Protein AF-A0A1I4TLL5-F1 (afdb_monomer_lite)

Organism: NCBI:txid1720063

Structure (mmCIF, N/CA/C/O backbone):
data_AF-A0A1I4TLL5-F1
#
_entry.id   AF-A0A1I4TLL5-F1
#
loop_
_atom_site.group_PDB
_atom_site.id
_atom_site.type_symbol
_atom_site.label_atom_id
_atom_site.label_alt_id
_atom_site.label_comp_id
_atom_site.label_asym_id
_atom_site.label_entity_id
_atom_site.label_seq_id
_atom_site.pdbx_PDB_ins_code
_atom_site.Cartn_x
_atom_site.Cartn_y
_atom_site.Cartn_z
_atom_site.occupancy
_atom_site.B_iso_or_equiv
_atom_site.auth_seq_id
_atom_site.auth_comp_id
_atom_site.auth_asym_id
_atom_site.auth_atom_id
_atom_site.pdbx_PDB_model_num
ATOM 1 N N . MET A 1 1 ? -68.522 25.351 38.667 1.00 41.94 1 MET A N 1
ATOM 2 C CA . MET A 1 1 ? -67.720 24.791 37.554 1.00 41.94 1 MET A CA 1
ATOM 3 C C . MET A 1 1 ? -66.816 25.874 36.995 1.00 41.94 1 MET A C 1
ATOM 5 O O . MET A 1 1 ? -67.349 26.869 36.530 1.00 41.94 1 MET A O 1
ATOM 9 N N . LYS A 1 2 ? -65.489 25.712 37.063 1.00 34.69 2 LYS A N 1
ATOM 10 C CA . LYS A 1 2 ? -64.508 26.421 36.222 1.00 34.69 2 LYS A CA 1
ATOM 11 C C . LYS A 1 2 ? -63.165 25.684 36.304 1.00 34.69 2 LYS A C 1
ATOM 13 O O . LYS A 1 2 ? -62.820 25.125 37.340 1.00 34.69 2 LYS A O 1
ATOM 18 N N . ILE A 1 3 ? -62.531 25.579 35.146 1.00 43.09 3 ILE A N 1
ATOM 19 C CA . ILE A 1 3 ? -61.645 24.504 34.688 1.00 43.09 3 ILE A CA 1
ATOM 20 C C . ILE A 1 3 ? -60.236 24.653 35.281 1.00 43.09 3 ILE A C 1
ATOM 22 O O . ILE A 1 3 ? -59.676 25.746 35.271 1.00 43.09 3 ILE A O 1
ATOM 26 N N . ARG A 1 4 ? -59.659 23.552 35.786 1.00 39.16 4 ARG A N 1
ATOM 27 C CA . ARG A 1 4 ? -58.239 23.478 36.161 1.00 39.16 4 ARG A CA 1
ATOM 28 C C . ARG A 1 4 ? -57.414 23.333 34.880 1.00 39.16 4 ARG A C 1
ATOM 30 O O . ARG A 1 4 ? -57.578 22.343 34.172 1.00 39.16 4 ARG A O 1
ATOM 37 N N . LEU A 1 5 ? -56.552 24.307 34.583 1.00 43.78 5 LEU A N 1
ATOM 38 C CA . LEU A 1 5 ? -55.523 24.163 33.553 1.00 43.78 5 LEU A CA 1
ATOM 39 C C . LEU A 1 5 ? -54.486 23.143 34.039 1.00 43.78 5 LEU A C 1
ATOM 41 O O . LEU A 1 5 ? -53.800 23.377 35.032 1.00 43.78 5 LEU A O 1
ATOM 45 N N . ALA A 1 6 ? -54.389 22.017 33.340 1.00 47.00 6 ALA A N 1
ATOM 46 C CA . ALA A 1 6 ? -53.284 21.082 33.471 1.00 47.00 6 ALA A CA 1
ATOM 47 C C . ALA A 1 6 ? -52.211 21.465 32.445 1.00 47.00 6 ALA A C 1
ATOM 49 O O . ALA A 1 6 ? -52.395 21.274 31.244 1.00 47.00 6 ALA A O 1
ATOM 50 N N . SER A 1 7 ? -51.103 22.031 32.918 1.00 48.81 7 SER A N 1
ATOM 51 C CA . SER A 1 7 ? -49.920 22.305 32.103 1.00 48.81 7 SER A CA 1
ATOM 52 C C . SER A 1 7 ? -49.246 20.983 31.738 1.00 48.81 7 SER A C 1
ATOM 54 O O . SER A 1 7 ? -48.620 20.342 32.579 1.00 48.81 7 SER A O 1
ATOM 56 N N . THR A 1 8 ? -49.398 20.545 30.491 1.00 50.78 8 THR A N 1
ATOM 57 C CA . THR A 1 8 ? -48.702 19.370 29.959 1.00 50.78 8 THR A CA 1
ATOM 58 C C . THR A 1 8 ? -47.292 19.793 29.557 1.00 50.78 8 THR A C 1
ATOM 60 O O . THR A 1 8 ? -47.102 20.486 28.561 1.00 50.78 8 THR A O 1
ATOM 63 N N . ILE A 1 9 ? -46.291 19.415 30.353 1.00 55.00 9 ILE A N 1
ATOM 64 C CA . ILE A 1 9 ? -44.882 19.543 29.971 1.00 55.00 9 ILE A CA 1
ATOM 65 C C . ILE A 1 9 ? -44.616 18.451 28.933 1.00 55.00 9 ILE A C 1
ATOM 67 O O . ILE A 1 9 ? -44.492 17.275 29.271 1.00 55.00 9 ILE A O 1
ATOM 71 N N . ALA A 1 10 ? -44.594 18.835 27.658 1.00 48.59 10 ALA A N 1
ATOM 72 C CA . ALA A 1 10 ? -44.151 17.972 26.576 1.00 48.59 10 ALA A CA 1
ATOM 73 C C . ALA A 1 10 ? -42.632 17.796 26.693 1.00 48.59 10 ALA A C 1
ATOM 75 O O . ALA A 1 10 ? -41.856 18.681 26.336 1.00 48.59 10 ALA A O 1
ATOM 76 N N . LEU A 1 11 ? -42.214 16.660 27.246 1.00 43.19 11 LEU A N 1
ATOM 77 C CA . LEU A 1 11 ? -40.819 16.249 27.292 1.00 43.19 11 LEU A CA 1
ATOM 78 C C . LEU A 1 11 ? -40.407 15.820 25.874 1.00 43.19 11 LEU A C 1
ATOM 80 O O . LEU A 1 11 ? -40.588 14.669 25.481 1.00 43.19 11 LEU A O 1
ATOM 84 N N . THR A 1 12 ? -39.901 16.758 25.075 1.00 50.19 12 THR A N 1
ATOM 85 C CA . THR A 1 12 ? -39.228 16.452 23.809 1.00 50.19 12 THR A CA 1
ATOM 86 C C . THR A 1 12 ? -37.942 15.6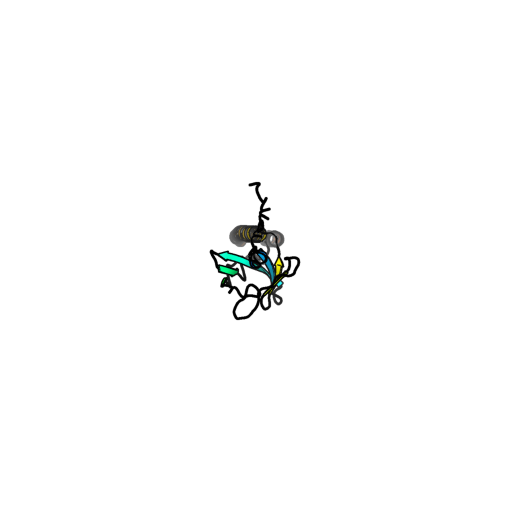97 24.118 1.00 50.19 12 THR A C 1
ATOM 88 O O . THR A 1 12 ? -36.907 16.295 24.407 1.00 50.19 12 THR A O 1
ATOM 91 N N . LEU A 1 13 ? -38.022 14.367 24.086 1.00 48.22 13 LEU A N 1
ATOM 92 C CA . LEU A 1 13 ? -36.865 13.485 24.024 1.00 48.22 13 LEU A CA 1
ATOM 93 C C . LEU A 1 13 ? -36.143 13.775 22.706 1.00 48.22 13 LEU A C 1
ATOM 95 O O . LEU A 1 13 ? -36.541 13.299 21.644 1.00 48.22 13 LEU A O 1
ATOM 99 N N . ALA A 1 14 ? -35.097 14.596 22.775 1.00 44.72 14 ALA A N 1
ATOM 100 C CA . ALA A 1 14 ? -34.098 14.665 21.729 1.00 44.72 14 ALA A CA 1
ATOM 101 C C . ALA A 1 14 ? -33.430 13.289 21.667 1.00 44.72 14 ALA A C 1
ATOM 103 O O . ALA A 1 14 ? -32.569 12.961 22.480 1.00 44.72 14 ALA A O 1
ATOM 104 N N . ILE A 1 15 ? -33.880 12.459 20.730 1.00 45.78 15 ILE A N 1
ATOM 105 C CA . ILE A 1 15 ? -33.165 11.260 20.319 1.00 45.78 15 ILE A CA 1
ATOM 106 C C . ILE A 1 15 ? -31.910 11.783 19.619 1.00 45.78 15 ILE A C 1
ATOM 108 O O . ILE A 1 15 ? -31.902 11.996 18.408 1.00 45.78 15 ILE A O 1
ATOM 112 N N . SER A 1 16 ? -30.853 12.069 20.381 1.00 44.00 16 SER A N 1
ATOM 113 C CA . SER A 1 16 ? -29.517 12.074 19.805 1.00 44.00 16 SER A CA 1
ATOM 114 C C . SER A 1 16 ? -29.342 10.670 19.251 1.00 44.00 16 SER A C 1
ATOM 116 O O . SER A 1 16 ? -29.272 9.712 20.022 1.00 44.00 16 SER A O 1
ATOM 118 N N . ALA A 1 17 ? -29.373 10.525 17.927 1.00 39.31 17 ALA A N 1
ATOM 119 C CA . ALA A 1 17 ? -28.896 9.314 17.294 1.00 39.31 17 ALA A CA 1
ATOM 120 C C . ALA A 1 17 ? -27.497 9.078 17.870 1.00 39.31 17 ALA A C 1
ATOM 122 O O . ALA A 1 17 ? -26.578 9.852 17.597 1.00 39.31 17 ALA A O 1
ATOM 123 N N . CYS A 1 18 ? -27.365 8.092 18.759 1.00 44.12 18 CYS A N 1
ATOM 124 C CA . CYS A 1 18 ? -26.075 7.611 19.208 1.00 44.12 18 CYS A CA 1
ATOM 125 C C . CYS A 1 18 ? -25.416 7.050 17.954 1.00 44.12 18 CYS A C 1
ATOM 127 O O . CYS A 1 18 ? -25.670 5.907 17.580 1.00 44.12 18 CYS A O 1
ATOM 129 N N . SER A 1 19 ? -24.667 7.895 17.245 1.00 48.44 19 SER A N 1
ATOM 130 C CA . SER A 1 19 ? -23.731 7.449 16.227 1.00 48.44 19 SER A CA 1
ATOM 131 C C . SER A 1 19 ? -22.940 6.319 16.865 1.00 48.44 19 SER A C 1
ATOM 133 O O . SER A 1 19 ? -22.354 6.519 17.928 1.00 48.44 19 SER A O 1
ATOM 135 N N . ASP A 1 20 ? -22.996 5.125 16.276 1.00 61.44 20 ASP A N 1
ATOM 136 C CA . ASP A 1 20 ? -22.222 3.973 16.730 1.00 61.44 20 ASP A CA 1
ATOM 137 C C . ASP A 1 20 ? -20.767 4.473 16.812 1.00 61.44 20 ASP A C 1
ATOM 139 O O . ASP A 1 20 ? -20.201 4.876 15.794 1.00 61.44 20 ASP A O 1
ATOM 143 N N . ASN A 1 21 ? -20.187 4.589 18.018 1.00 70.62 21 ASN A N 1
ATOM 144 C CA . ASN A 1 21 ? -18.873 5.235 18.224 1.00 70.62 21 ASN A CA 1
ATOM 145 C C . ASN A 1 21 ? -17.782 4.600 17.339 1.00 70.62 21 ASN A C 1
ATOM 147 O O . ASN A 1 21 ? -16.768 5.222 17.025 1.00 70.62 21 ASN A O 1
ATOM 151 N N . ASN A 1 22 ? -18.038 3.373 16.888 1.00 85.44 22 ASN A N 1
ATOM 152 C CA . ASN A 1 22 ? -17.232 2.584 15.974 1.00 85.44 22 ASN A CA 1
ATOM 153 C C . ASN A 1 22 ? -17.141 3.165 14.551 1.00 85.44 22 ASN A C 1
ATOM 155 O O . ASN A 1 22 ? -16.142 2.926 13.879 1.00 85.44 22 ASN A O 1
ATOM 159 N N . GLU A 1 23 ? -18.110 3.958 14.081 1.00 89.69 23 GLU A N 1
ATOM 160 C CA . GLU A 1 23 ? -18.063 4.596 12.750 1.00 89.69 23 GLU A CA 1
ATOM 161 C C . GLU A 1 23 ? -16.860 5.541 12.615 1.00 89.69 23 GLU A C 1
ATOM 163 O O . GLU A 1 23 ? -16.262 5.643 11.548 1.00 89.69 23 GLU A O 1
ATOM 168 N N . SER A 1 24 ? -16.425 6.159 13.719 1.00 89.25 24 SER A N 1
ATOM 169 C CA . SER A 1 24 ? -15.218 6.995 13.743 1.00 89.25 24 SER A CA 1
ATOM 170 C C . SER A 1 24 ? -13.943 6.224 13.377 1.00 89.25 24 SER A C 1
ATOM 172 O O . SER A 1 24 ? -12.960 6.825 12.944 1.00 89.25 24 SER A O 1
ATOM 174 N N . THR A 1 25 ? -13.951 4.894 13.512 1.00 93.19 25 THR A N 1
ATOM 175 C CA . THR A 1 25 ? -12.816 4.030 13.165 1.00 93.19 25 THR A CA 1
ATOM 176 C C . THR A 1 25 ? -12.759 3.669 11.686 1.00 93.19 25 THR A C 1
ATOM 178 O O . THR A 1 25 ? -11.722 3.199 11.234 1.00 93.19 25 THR A O 1
ATOM 181 N N . ILE A 1 26 ? -13.831 3.898 10.920 1.00 95.69 26 ILE A N 1
ATOM 182 C CA . ILE A 1 26 ? -13.842 3.641 9.478 1.00 95.69 26 ILE A CA 1
ATOM 183 C C . ILE A 1 26 ? -12.900 4.623 8.795 1.00 95.69 26 ILE A C 1
ATOM 185 O O . ILE A 1 26 ? -12.964 5.831 9.033 1.00 95.69 26 ILE A O 1
ATOM 189 N N . GLY A 1 27 ? -12.025 4.114 7.935 1.00 96.62 27 GLY A N 1
ATOM 190 C CA . GLY A 1 27 ? -11.065 4.934 7.216 1.00 96.62 27 GLY A CA 1
ATOM 191 C C . GLY A 1 27 ? -9.898 4.153 6.636 1.00 96.62 27 GLY A C 1
ATOM 192 O O . GLY A 1 27 ? -9.773 2.937 6.796 1.00 96.62 27 GLY A O 1
ATOM 193 N N . ILE A 1 28 ? -9.027 4.902 5.967 1.00 98.19 28 ILE A N 1
ATOM 194 C CA . ILE A 1 28 ? -7.798 4.407 5.358 1.00 98.19 28 ILE A CA 1
ATOM 195 C C . ILE A 1 28 ? -6.618 4.878 6.202 1.00 98.19 28 ILE A C 1
ATOM 197 O O . ILE A 1 28 ? -6.536 6.053 6.561 1.00 98.19 28 ILE A O 1
ATOM 201 N N . TYR A 1 29 ? -5.697 3.967 6.509 1.00 98.25 29 TYR A N 1
ATOM 202 C CA . TYR A 1 29 ? -4.560 4.230 7.384 1.00 98.25 29 TYR A CA 1
ATOM 203 C C . TYR A 1 29 ? -3.262 3.763 6.745 1.00 98.25 29 TYR A C 1
ATOM 205 O O . TYR A 1 29 ? -3.096 2.592 6.409 1.00 98.25 29 TYR A O 1
ATOM 213 N N . LYS A 1 30 ? -2.306 4.676 6.630 1.00 97.88 30 LYS A N 1
ATOM 214 C CA . LYS A 1 30 ? -0.967 4.398 6.127 1.00 97.88 30 LYS A CA 1
ATOM 215 C C . LYS A 1 30 ? -0.014 4.088 7.273 1.00 97.88 30 LYS A C 1
ATOM 217 O O . LYS A 1 30 ? 0.042 4.818 8.260 1.00 97.88 30 LYS A O 1
ATOM 222 N N . HIS A 1 31 ? 0.794 3.053 7.108 1.00 96.88 31 HIS A N 1
ATOM 223 C CA . HIS A 1 31 ? 1.926 2.756 7.980 1.00 96.88 31 HIS A CA 1
ATOM 224 C C . HIS A 1 31 ? 3.041 2.080 7.183 1.00 96.88 31 HIS A C 1
ATOM 226 O O . HIS A 1 31 ? 2.828 1.653 6.054 1.00 96.88 31 HIS A O 1
ATOM 232 N N . ASN A 1 32 ? 4.231 1.967 7.770 1.00 94.88 32 ASN A N 1
ATOM 233 C CA . ASN A 1 32 ? 5.360 1.292 7.137 1.00 94.88 32 ASN A CA 1
ATOM 234 C C . ASN A 1 32 ? 5.725 0.027 7.912 1.00 94.88 32 ASN A C 1
ATOM 236 O O . ASN A 1 32 ? 5.713 0.009 9.145 1.00 94.88 32 ASN A O 1
ATOM 240 N N . VAL A 1 33 ? 6.117 -1.024 7.194 1.00 89.69 33 VAL A N 1
ATOM 241 C CA . VAL A 1 33 ? 6.757 -2.193 7.803 1.00 89.69 33 VAL A CA 1
ATOM 242 C C . VAL A 1 33 ? 8.105 -1.762 8.369 1.00 89.69 33 VAL A C 1
ATOM 244 O O . VAL A 1 33 ? 8.981 -1.343 7.618 1.00 89.69 33 VAL A O 1
ATOM 247 N N . ALA A 1 34 ? 8.300 -1.911 9.681 1.00 85.50 34 ALA A N 1
ATOM 248 C CA . ALA A 1 34 ? 9.499 -1.426 10.371 1.00 85.50 34 ALA A CA 1
ATOM 249 C C . ALA A 1 34 ? 10.822 -1.950 9.775 1.00 85.50 34 ALA A C 1
ATOM 251 O O . ALA A 1 34 ? 11.808 -1.225 9.750 1.00 85.50 34 ALA A O 1
ATOM 252 N N . LEU A 1 35 ? 10.843 -3.195 9.284 1.00 86.94 35 LEU A N 1
ATOM 253 C CA . LEU A 1 35 ? 12.056 -3.820 8.742 1.00 86.94 35 LEU A CA 1
ATOM 254 C C . LEU A 1 35 ? 12.388 -3.390 7.312 1.00 86.94 35 LEU A C 1
ATOM 256 O O . LEU A 1 35 ? 13.559 -3.261 6.975 1.00 86.94 35 LEU A O 1
ATOM 260 N N . THR A 1 36 ? 11.381 -3.220 6.456 1.00 88.94 36 THR A N 1
ATOM 261 C CA . THR A 1 36 ? 11.596 -2.984 5.019 1.00 88.94 36 THR A CA 1
ATOM 262 C C . THR A 1 36 ? 11.321 -1.545 4.605 1.00 88.94 36 THR A C 1
ATOM 264 O O . THR A 1 36 ? 11.592 -1.179 3.467 1.00 88.94 36 THR A O 1
ATOM 267 N N . GLY A 1 37 ? 10.720 -0.738 5.485 1.00 89.50 37 GLY A N 1
ATOM 268 C CA . GLY A 1 37 ? 10.203 0.588 5.151 1.00 89.50 37 GLY A CA 1
ATOM 269 C C . GLY A 1 37 ? 9.048 0.560 4.147 1.00 89.50 37 GLY A C 1
ATOM 270 O O . GLY A 1 37 ? 8.604 1.615 3.708 1.00 89.50 37 GLY A O 1
ATOM 271 N N . THR A 1 38 ? 8.558 -0.626 3.767 1.00 90.25 38 THR A N 1
ATOM 272 C CA . THR A 1 38 ? 7.491 -0.762 2.775 1.00 90.25 38 THR A CA 1
ATOM 273 C C . THR A 1 38 ? 6.200 -0.180 3.319 1.00 90.25 38 THR A C 1
ATOM 275 O O . THR A 1 38 ? 5.735 -0.592 4.382 1.00 90.25 38 THR A O 1
ATOM 278 N N . GLU A 1 39 ? 5.615 0.733 2.554 1.00 93.81 39 GLU A N 1
ATOM 279 C CA . GLU A 1 39 ? 4.289 1.273 2.816 1.00 93.81 39 GLU A CA 1
ATOM 280 C C . GLU A 1 39 ? 3.225 0.170 2.757 1.00 93.81 39 GLU A C 1
ATOM 282 O O . GLU A 1 39 ? 3.182 -0.646 1.832 1.00 93.81 39 GLU A O 1
ATOM 287 N N . ILE A 1 40 ? 2.350 0.174 3.755 1.00 95.81 40 ILE A N 1
ATOM 288 C CA . ILE A 1 40 ? 1.130 -0.614 3.819 1.00 95.81 40 ILE A CA 1
ATOM 289 C C . ILE A 1 40 ? -0.035 0.341 4.060 1.00 95.81 40 ILE A C 1
ATOM 291 O O . ILE A 1 40 ? 0.010 1.222 4.923 1.00 95.81 40 ILE A O 1
ATOM 295 N N . ILE A 1 41 ? -1.101 0.125 3.298 1.00 97.75 41 ILE A N 1
ATOM 296 C CA . ILE A 1 41 ? -2.376 0.801 3.482 1.00 97.75 41 ILE A CA 1
ATOM 297 C C . ILE A 1 41 ? -3.330 -0.194 4.129 1.00 97.75 41 ILE A C 1
ATOM 299 O O . ILE A 1 41 ? -3.666 -1.202 3.513 1.00 97.75 41 ILE A O 1
ATOM 303 N N . SER A 1 42 ? -3.763 0.090 5.350 1.00 97.81 42 SER A N 1
ATOM 304 C CA . SER A 1 42 ? -4.855 -0.625 6.000 1.00 97.81 42 SER A CA 1
ATOM 305 C C . SER A 1 42 ? -6.176 0.088 5.758 1.00 97.81 42 SER A C 1
ATOM 307 O O . SER A 1 42 ? -6.221 1.311 5.640 1.00 97.81 42 SER A O 1
ATOM 309 N N . GLU A 1 43 ? -7.262 -0.669 5.768 1.00 98.00 43 GLU A N 1
ATOM 310 C CA . GLU A 1 43 ? -8.622 -0.145 5.685 1.00 98.00 43 GLU A CA 1
ATOM 311 C C . GLU A 1 43 ? -9.449 -0.707 6.840 1.00 98.00 43 GLU A C 1
ATOM 313 O O . GLU A 1 43 ? -9.439 -1.911 7.089 1.00 98.00 43 GLU A O 1
ATOM 318 N N . VAL A 1 44 ? -10.184 0.158 7.532 1.00 97.62 44 VAL A N 1
ATOM 319 C CA . VAL A 1 44 ? -11.313 -0.250 8.369 1.00 97.62 44 VAL A CA 1
ATOM 320 C C . VAL A 1 44 ? -12.570 0.163 7.629 1.00 97.62 44 VAL A C 1
ATOM 322 O O . VAL A 1 44 ? -12.740 1.338 7.308 1.00 97.62 44 VAL A O 1
ATOM 325 N N . LYS A 1 45 ? -13.450 -0.793 7.360 1.00 96.50 45 LYS A N 1
ATOM 326 C CA . LYS A 1 45 ? -14.711 -0.559 6.657 1.00 96.50 45 LYS A CA 1
ATOM 327 C C . LYS A 1 45 ? -15.848 -1.334 7.287 1.00 96.50 45 LYS A C 1
ATOM 329 O O . LYS A 1 45 ? -15.638 -2.204 8.129 1.00 96.50 45 LYS A O 1
ATOM 334 N N . LYS A 1 46 ? -17.056 -1.027 6.839 1.00 95.94 46 LYS A N 1
ATOM 335 C CA . LYS A 1 46 ? -18.268 -1.742 7.209 1.00 95.94 46 LYS A CA 1
ATOM 336 C C . LYS A 1 46 ? -18.777 -2.543 6.016 1.00 95.94 46 LYS A C 1
ATOM 338 O O . LYS A 1 46 ? -18.807 -2.027 4.901 1.00 95.94 46 LYS A O 1
ATOM 343 N N . ASP A 1 47 ? -19.160 -3.785 6.266 1.00 94.06 47 ASP A N 1
ATOM 344 C CA . ASP A 1 47 ? -19.806 -4.684 5.312 1.00 94.06 47 ASP A CA 1
ATOM 345 C C . ASP A 1 47 ? -21.077 -5.245 5.966 1.00 94.06 47 ASP A C 1
ATOM 347 O O . ASP A 1 47 ? -21.024 -6.064 6.891 1.00 94.06 47 ASP A O 1
ATOM 351 N N . GLY A 1 48 ? -22.228 -4.695 5.571 1.00 91.75 48 GLY A N 1
ATOM 352 C CA . GLY A 1 48 ? -23.493 -4.881 6.284 1.00 91.75 48 GLY A CA 1
ATOM 353 C C . GLY A 1 48 ? -23.402 -4.408 7.741 1.00 91.75 48 GLY A C 1
ATOM 354 O O . GLY A 1 48 ? -23.122 -3.240 8.010 1.00 91.75 48 GLY A O 1
ATOM 355 N N . ASP A 1 49 ? -23.615 -5.326 8.683 1.00 90.56 49 ASP A N 1
ATOM 356 C CA . ASP A 1 49 ? -23.528 -5.062 10.129 1.00 90.56 49 ASP A CA 1
ATOM 357 C C . ASP A 1 49 ? -22.140 -5.355 10.728 1.00 90.56 49 ASP A C 1
ATOM 359 O O . ASP A 1 49 ? -21.904 -5.115 11.918 1.00 90.56 49 ASP A O 1
ATOM 363 N N . THR A 1 50 ? -21.210 -5.860 9.912 1.00 94.12 50 THR A N 1
ATOM 364 C CA . THR A 1 50 ? -19.877 -6.291 10.348 1.00 94.12 50 THR A CA 1
ATOM 365 C C . THR A 1 50 ? -18.836 -5.220 10.044 1.00 94.12 50 THR A C 1
ATOM 367 O O . THR A 1 50 ? -18.806 -4.660 8.950 1.00 94.12 50 THR A O 1
ATOM 370 N N . TYR A 1 51 ? -17.939 -4.958 10.995 1.00 97.31 51 TYR A N 1
ATOM 371 C CA . TYR A 1 51 ? -16.749 -4.145 10.745 1.00 97.31 51 TYR A CA 1
ATOM 372 C C . TYR A 1 51 ? -15.606 -5.050 10.299 1.00 97.31 51 TYR A C 1
ATOM 374 O O . TYR A 1 51 ? -15.358 -6.096 10.898 1.00 97.31 51 TYR A O 1
ATOM 382 N N . ILE A 1 52 ? -14.904 -4.645 9.250 1.00 98.06 52 ILE A N 1
ATOM 383 C CA . ILE A 1 52 ? -13.804 -5.387 8.648 1.00 98.06 52 ILE A CA 1
ATOM 384 C C . ILE A 1 52 ? -12.547 -4.532 8.717 1.00 98.06 52 ILE A C 1
ATOM 386 O O . ILE A 1 52 ? -12.544 -3.384 8.280 1.00 98.06 52 ILE A O 1
ATOM 390 N N . PHE A 1 53 ? -11.465 -5.122 9.214 1.00 98.06 53 PHE A N 1
ATOM 391 C CA . PHE A 1 53 ? -10.116 -4.605 9.049 1.00 98.06 53 PHE A CA 1
ATOM 392 C C . PHE A 1 53 ? -9.420 -5.349 7.908 1.00 98.06 53 PHE A C 1
ATOM 394 O O . PHE A 1 53 ? -9.352 -6.575 7.914 1.00 98.06 53 PHE A O 1
ATOM 401 N N . VAL A 1 54 ? -8.872 -4.620 6.945 1.00 98.12 54 VAL A N 1
ATOM 402 C CA . VAL A 1 54 ? -8.011 -5.146 5.885 1.00 98.12 54 VAL A CA 1
ATOM 403 C C . VAL A 1 54 ? -6.600 -4.648 6.156 1.00 98.12 54 VAL A C 1
ATOM 405 O O . VAL A 1 54 ? -6.346 -3.448 6.098 1.00 98.12 54 VAL A O 1
ATOM 408 N N . GLY A 1 55 ? -5.681 -5.560 6.475 1.00 96.69 55 GLY A N 1
ATOM 409 C CA . GLY A 1 55 ? -4.315 -5.189 6.853 1.00 96.69 55 GLY A CA 1
ATOM 410 C C . GLY A 1 55 ? -3.443 -4.701 5.697 1.00 96.69 55 GLY A C 1
ATOM 411 O O . GLY A 1 55 ? -2.526 -3.930 5.933 1.00 96.69 55 GLY A O 1
ATOM 412 N N . ASP A 1 56 ? -3.707 -5.143 4.466 1.00 96.44 56 ASP A N 1
ATOM 413 C CA . ASP A 1 56 ? -3.105 -4.599 3.240 1.00 96.44 56 ASP A CA 1
ATOM 414 C C . ASP A 1 56 ? -4.205 -4.479 2.182 1.00 96.44 56 ASP A C 1
ATOM 416 O O . ASP A 1 56 ? -4.549 -5.454 1.510 1.00 96.44 56 ASP A O 1
ATOM 420 N N . ALA A 1 57 ? -4.786 -3.287 2.079 1.00 96.62 57 ALA A N 1
ATOM 421 C CA . ALA A 1 57 ? -5.903 -2.969 1.201 1.00 96.62 57 ALA A CA 1
ATOM 422 C C . ALA A 1 57 ? -5.507 -2.984 -0.283 1.00 96.62 57 ALA A C 1
ATOM 424 O O . ALA A 1 57 ? -6.321 -3.360 -1.122 1.00 96.62 57 ALA A O 1
ATOM 425 N N . ILE A 1 58 ? -4.246 -2.675 -0.618 1.00 94.31 58 ILE A N 1
ATOM 426 C CA . ILE A 1 58 ? -3.744 -2.757 -2.002 1.00 94.31 58 ILE A CA 1
ATOM 427 C C . ILE A 1 58 ? -3.754 -4.212 -2.481 1.00 94.31 58 ILE A C 1
ATOM 429 O O . ILE A 1 58 ? -4.141 -4.499 -3.612 1.00 94.31 58 ILE A O 1
ATOM 433 N N . LYS A 1 59 ? -3.301 -5.146 -1.636 1.00 93.94 59 LYS A N 1
ATOM 434 C CA . LYS A 1 59 ? -3.222 -6.577 -1.985 1.00 93.94 59 LYS A CA 1
ATOM 435 C C . LYS A 1 59 ? -4.446 -7.381 -1.547 1.00 93.94 59 LYS A C 1
ATOM 437 O O . LYS A 1 59 ? -4.462 -8.591 -1.768 1.00 93.94 59 LYS A O 1
ATOM 442 N N . ASN A 1 60 ? -5.414 -6.736 -0.897 1.00 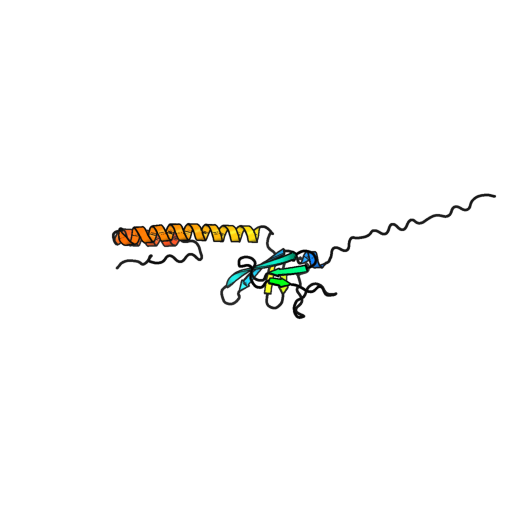94.62 60 ASN A N 1
ATOM 443 C CA . ASN A 1 60 ? -6.549 -7.360 -0.222 1.00 94.62 60 ASN A CA 1
ATOM 444 C C . ASN A 1 60 ? -6.133 -8.543 0.682 1.00 94.62 60 ASN A C 1
ATOM 446 O O . ASN A 1 60 ? -6.638 -9.660 0.556 1.00 94.62 60 ASN A O 1
ATOM 450 N N . LYS A 1 61 ? -5.150 -8.323 1.564 1.00 95.69 61 LYS A N 1
ATOM 451 C CA . LYS A 1 61 ? -4.639 -9.344 2.496 1.00 95.69 61 LYS A CA 1
ATOM 452 C C . LYS A 1 61 ? -4.990 -9.017 3.941 1.00 95.69 61 LYS A C 1
ATOM 454 O O . LYS A 1 61 ? -5.133 -7.855 4.311 1.00 95.69 61 LYS A O 1
ATOM 459 N N . ASN A 1 62 ? -5.030 -10.066 4.766 1.00 94.75 62 ASN A N 1
ATOM 460 C CA . ASN A 1 62 ? -5.323 -9.984 6.199 1.00 94.75 62 ASN A CA 1
ATOM 461 C C . ASN A 1 62 ? -6.678 -9.312 6.461 1.00 94.75 62 ASN A C 1
ATOM 463 O O . ASN A 1 62 ? -6.756 -8.323 7.186 1.00 94.75 62 ASN A O 1
ATOM 467 N N . VAL A 1 63 ? -7.719 -9.841 5.817 1.00 97.56 63 VAL A N 1
ATOM 468 C CA . VA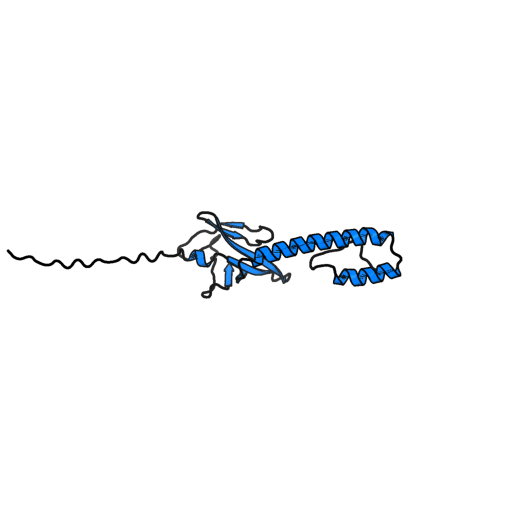L A 1 63 ? -9.109 -9.429 6.018 1.00 97.56 63 VAL A CA 1
ATOM 469 C C . VAL A 1 63 ? -9.617 -10.076 7.303 1.00 97.56 63 VAL A C 1
ATOM 471 O O . VAL A 1 63 ? -9.617 -11.299 7.429 1.00 97.56 63 VAL A O 1
ATOM 474 N N . ILE A 1 64 ? -10.007 -9.253 8.268 1.00 97.69 64 ILE A N 1
ATOM 475 C CA . ILE A 1 64 ? -10.372 -9.654 9.624 1.00 97.69 64 ILE A CA 1
ATOM 476 C C . ILE A 1 64 ? -11.737 -9.058 9.949 1.00 97.69 64 ILE A C 1
ATOM 478 O O . ILE A 1 64 ? -11.907 -7.842 9.900 1.00 97.69 64 ILE A O 1
ATOM 482 N N . ALA A 1 65 ? -12.693 -9.904 10.325 1.00 97.81 65 ALA A N 1
ATOM 483 C CA . ALA A 1 65 ? -13.945 -9.449 10.917 1.00 97.81 65 ALA A CA 1
ATOM 484 C C . ALA A 1 65 ? -13.705 -9.042 12.379 1.00 97.81 65 ALA A C 1
ATOM 486 O O . ALA A 1 65 ? -13.119 -9.799 13.158 1.00 97.81 65 ALA A O 1
ATOM 487 N N . LEU A 1 66 ? -14.142 -7.840 12.738 1.00 97.56 66 LEU A N 1
ATOM 488 C CA . LEU A 1 66 ? -13.999 -7.276 14.072 1.00 97.56 6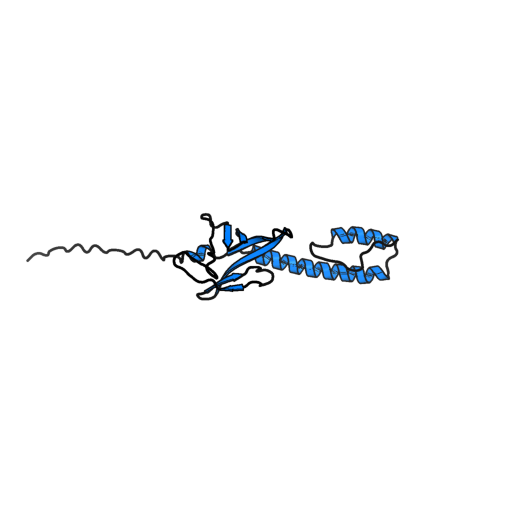6 LEU A CA 1
ATOM 489 C C . LEU A 1 66 ? -15.258 -7.551 14.897 1.00 97.56 66 LEU A C 1
ATOM 491 O O . LEU A 1 66 ? -16.384 -7.360 14.436 1.00 97.56 66 LEU A O 1
ATOM 495 N N . SER A 1 67 ? -15.056 -7.942 16.148 1.00 95.88 67 SER A N 1
ATOM 496 C CA . SER A 1 67 ? -16.117 -8.078 17.139 1.00 95.88 67 SER A CA 1
ATOM 497 C C . SER A 1 67 ? -16.409 -6.727 17.780 1.00 95.88 67 SER A C 1
ATOM 499 O O . SER A 1 67 ? -15.487 -6.047 18.239 1.00 95.88 67 SER A O 1
ATOM 501 N N . LYS A 1 68 ? -17.694 -6.372 17.878 1.00 93.62 68 LYS A N 1
ATOM 502 C CA . LYS A 1 68 ? -18.149 -5.266 18.727 1.00 93.62 68 LYS A CA 1
ATOM 503 C C . LYS A 1 68 ? -18.093 -5.691 20.194 1.00 93.62 68 LYS A C 1
ATOM 505 O O . LYS A 1 68 ? -18.610 -6.746 20.558 1.00 93.62 68 LYS A O 1
ATOM 510 N N . THR A 1 69 ? -17.495 -4.864 21.033 1.00 89.31 69 THR A N 1
ATOM 511 C CA . THR A 1 69 ? -17.443 -5.002 22.490 1.00 89.31 69 THR A CA 1
ATOM 512 C C . THR A 1 69 ? -17.974 -3.715 23.131 1.00 89.31 69 THR A C 1
ATOM 514 O O . THR A 1 69 ? -18.139 -2.710 22.434 1.00 89.31 69 THR A O 1
ATOM 517 N N . PRO A 1 70 ? -18.243 -3.698 24.450 1.00 86.44 70 PRO A N 1
ATOM 518 C CA . PRO A 1 70 ? -18.616 -2.465 25.149 1.00 86.44 70 PRO A CA 1
ATOM 519 C C . PRO A 1 70 ? -17.588 -1.332 24.996 1.00 86.44 70 PRO A C 1
ATOM 521 O O . PRO A 1 70 ? -17.960 -0.164 25.040 1.00 86.44 70 PRO A O 1
ATOM 524 N N . ASP A 1 71 ? -16.318 -1.685 24.770 1.00 84.25 71 ASP A N 1
ATOM 525 C CA . ASP A 1 71 ? -15.193 -0.752 24.656 1.00 84.25 71 ASP A CA 1
ATOM 526 C C . ASP A 1 71 ? -14.829 -0.399 23.198 1.00 84.25 71 ASP A C 1
ATOM 528 O O . ASP A 1 71 ? -13.853 0.318 22.968 1.00 84.25 71 ASP A O 1
ATOM 532 N N . GLY A 1 72 ? -15.573 -0.908 22.205 1.00 91.50 72 GLY A N 1
ATOM 533 C CA . GLY A 1 72 ? -15.370 -0.614 20.782 1.00 91.50 72 GLY A CA 1
ATOM 534 C C . GLY A 1 72 ? -15.177 -1.855 19.908 1.00 91.50 72 GLY A C 1
ATOM 535 O O . GLY A 1 72 ? -15.872 -2.856 20.064 1.00 91.50 72 GLY A O 1
ATOM 536 N N . LEU A 1 73 ? -14.247 -1.799 18.952 1.00 95.56 73 LEU A N 1
ATOM 537 C CA . LEU A 1 73 ? -13.948 -2.911 18.041 1.00 95.56 73 LEU A CA 1
ATOM 538 C C . LEU A 1 73 ? -12.730 -3.713 18.512 1.00 95.56 73 LEU A C 1
ATOM 540 O O . LEU A 1 73 ? -11.765 -3.158 19.039 1.00 95.56 73 LEU A O 1
ATOM 544 N N . SER A 1 74 ? -12.735 -5.030 18.296 1.00 96.56 74 SER A N 1
ATOM 545 C CA . SER A 1 74 ? -11.599 -5.893 18.645 1.00 96.56 74 SER A CA 1
ATOM 546 C C . SER A 1 74 ? -11.503 -7.156 17.789 1.00 96.56 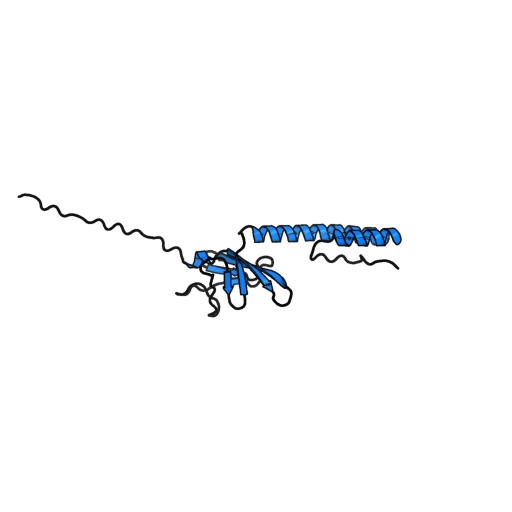74 SER A C 1
ATOM 548 O O . SER A 1 74 ? -12.461 -7.560 17.136 1.00 96.56 74 SER A O 1
ATOM 550 N N . TYR A 1 75 ? -10.347 -7.815 17.830 1.00 97.19 75 TYR A N 1
ATOM 551 C CA . TYR A 1 75 ? -10.138 -9.153 17.273 1.00 97.19 75 TYR A CA 1
ATOM 552 C C . TYR A 1 75 ? -9.238 -9.959 18.205 1.00 97.19 75 TYR A C 1
ATOM 554 O O . TYR A 1 75 ? -8.170 -9.481 18.580 1.00 97.19 75 TYR A O 1
ATOM 562 N N . ASN A 1 76 ? -9.642 -11.172 18.591 1.00 95.50 76 ASN A N 1
ATOM 563 C CA . ASN A 1 76 ? -8.884 -12.028 19.517 1.00 95.50 76 ASN A CA 1
ATOM 564 C C . ASN A 1 76 ? -8.418 -11.290 20.790 1.00 95.50 76 ASN A C 1
ATOM 566 O O . ASN A 1 76 ? -7.260 -11.398 21.191 1.00 95.50 76 ASN A O 1
ATOM 570 N N . ASN A 1 77 ? -9.317 -10.515 21.410 1.00 93.75 77 ASN A N 1
ATOM 571 C CA . ASN A 1 77 ? -9.049 -9.664 22.581 1.00 93.75 77 ASN A CA 1
ATOM 572 C C . ASN A 1 77 ? -8.018 -8.539 22.355 1.00 93.75 77 ASN A C 1
ATOM 574 O O . ASN A 1 77 ? -7.597 -7.890 23.310 1.00 93.75 77 ASN A O 1
ATOM 578 N N . ILE A 1 78 ? -7.622 -8.276 21.108 1.00 96.38 78 ILE A N 1
ATOM 579 C CA . ILE A 1 78 ? -6.796 -7.127 20.738 1.00 96.38 78 ILE A CA 1
ATOM 580 C C . ILE A 1 78 ? -7.740 -5.982 20.359 1.00 96.38 78 ILE A C 1
ATOM 582 O O . ILE A 1 78 ? -8.463 -6.108 19.365 1.00 96.38 78 ILE A O 1
ATOM 586 N N . PRO A 1 79 ? -7.763 -4.875 21.119 1.00 96.00 79 PRO A N 1
ATOM 587 C CA . PRO A 1 79 ? -8.618 -3.740 20.803 1.00 96.00 79 PRO A CA 1
ATOM 588 C C . PRO A 1 79 ? -8.088 -2.986 19.580 1.00 96.00 79 PRO A C 1
ATOM 590 O O . PRO A 1 79 ? -6.879 -2.793 19.430 1.00 96.00 79 PRO A O 1
ATOM 593 N N . LEU A 1 80 ? -9.008 -2.528 18.737 1.00 96.81 80 LEU A N 1
ATOM 594 C CA . LEU A 1 80 ? -8.755 -1.542 17.697 1.00 96.81 80 LEU A CA 1
ATOM 595 C C . LEU A 1 80 ? -9.157 -0.177 18.248 1.00 96.81 80 LEU A C 1
ATOM 597 O O . LEU A 1 80 ? -10.310 0.038 18.614 1.00 96.81 80 LEU A O 1
ATOM 601 N N . LYS A 1 81 ? -8.196 0.740 18.328 1.00 94.75 81 LYS A N 1
ATOM 602 C CA . LYS A 1 81 ? -8.411 2.087 18.859 1.00 94.75 81 LYS A CA 1
ATOM 603 C C . LYS A 1 81 ? -7.987 3.127 17.845 1.00 94.75 81 LYS A C 1
ATOM 605 O O . LYS A 1 81 ? -7.064 2.899 17.069 1.00 94.75 81 LYS A O 1
ATOM 610 N N . VAL A 1 82 ? -8.621 4.285 17.910 1.00 94.94 82 VAL A N 1
ATOM 611 C CA . VAL A 1 82 ? -8.180 5.480 17.198 1.00 94.94 82 VAL A CA 1
ATOM 612 C C . VAL A 1 82 ? -7.862 6.558 18.234 1.00 94.94 82 VAL A C 1
ATOM 614 O O . VAL A 1 82 ? -8.484 6.585 19.296 1.00 94.94 82 VAL A O 1
ATOM 617 N N . SER A 1 83 ? -6.855 7.391 17.973 1.00 94.94 83 SER A N 1
ATOM 618 C CA . SER A 1 83 ? -6.556 8.571 18.791 1.00 94.94 83 SER A CA 1
ATOM 619 C C . SER A 1 83 ? -7.764 9.507 18.877 1.00 94.94 83 SER A C 1
ATOM 621 O O . SER A 1 83 ? -8.645 9.486 18.020 1.00 94.94 83 SER A O 1
ATOM 623 N N . GLU A 1 84 ? -7.801 10.351 19.908 1.00 91.12 84 GLU A N 1
ATOM 624 C CA . GLU A 1 84 ? -8.921 11.275 20.151 1.00 91.12 84 GLU A CA 1
ATOM 625 C C . GLU A 1 84 ? -9.182 12.228 18.975 1.00 91.12 84 GLU A C 1
ATOM 627 O O . GLU A 1 84 ? -10.328 12.562 18.690 1.00 91.12 84 GLU A O 1
ATOM 632 N N . ASP A 1 85 ? -8.130 12.619 18.253 1.00 92.69 85 ASP A N 1
ATOM 633 C CA . ASP A 1 85 ? -8.214 13.453 17.048 1.00 92.69 85 ASP A CA 1
ATOM 634 C C . ASP A 1 85 ? -8.630 12.676 15.784 1.00 92.69 85 ASP A C 1
ATOM 636 O O . ASP A 1 85 ? -8.719 13.247 14.699 1.00 92.69 85 ASP A O 1
ATOM 640 N N . GLY A 1 86 ? -8.854 11.366 15.898 1.00 91.62 86 GLY A N 1
ATOM 641 C CA . GLY A 1 86 ? -9.245 10.500 14.795 1.00 91.62 86 GLY A CA 1
ATOM 642 C C . GLY A 1 86 ? -8.100 10.081 13.868 1.00 91.62 86 GLY A C 1
ATOM 643 O O . GLY A 1 86 ? -8.329 9.253 12.983 1.00 91.62 86 GLY A O 1
ATOM 644 N N . ASN A 1 87 ? -6.884 10.610 14.032 1.00 96.44 87 ASN A N 1
ATOM 645 C CA . ASN A 1 87 ? -5.839 10.541 13.006 1.00 96.44 87 ASN A CA 1
ATOM 646 C C . ASN A 1 87 ? -4.911 9.332 13.109 1.00 96.44 87 ASN A C 1
ATOM 648 O O . ASN A 1 87 ? -4.222 9.026 12.140 1.00 96.44 87 ASN A O 1
ATOM 652 N N . THR A 1 88 ? -4.864 8.638 14.243 1.00 97.69 88 THR A N 1
ATOM 653 C CA . THR A 1 88 ? -3.943 7.515 14.451 1.00 97.69 88 THR A CA 1
ATOM 654 C C . THR A 1 88 ? -4.702 6.258 14.829 1.00 97.69 88 THR A C 1
ATOM 656 O O . THR A 1 88 ? -5.388 6.233 15.842 1.00 97.69 88 THR A O 1
ATOM 659 N N . LEU A 1 89 ? -4.555 5.202 14.035 1.00 97.50 89 LEU A N 1
ATOM 660 C CA . LEU A 1 89 ? -5.037 3.857 14.331 1.00 97.50 89 LEU A CA 1
ATOM 661 C C . LEU A 1 89 ? -4.003 3.091 15.157 1.00 97.50 89 LEU A C 1
ATOM 663 O O . LEU A 1 89 ? -2.830 3.045 14.787 1.00 97.50 89 LEU A O 1
ATOM 667 N N . TYR A 1 90 ? -4.469 2.407 16.197 1.00 96.75 90 TYR A N 1
ATOM 668 C CA . TYR A 1 90 ? -3.714 1.442 16.988 1.00 96.75 90 TYR A CA 1
ATOM 669 C C . TYR A 1 90 ? -4.410 0.085 16.930 1.00 96.75 90 TYR A C 1
ATOM 671 O O . TYR A 1 90 ? -5.539 -0.062 17.403 1.00 96.75 90 TYR A O 1
ATOM 679 N N . PHE A 1 91 ? -3.736 -0.920 16.369 1.00 96.62 91 PHE A N 1
ATOM 680 C CA . PHE A 1 91 ? -4.267 -2.280 16.314 1.00 96.62 91 PHE A CA 1
ATOM 681 C C . PHE A 1 91 ? -3.149 -3.328 16.364 1.00 96.62 91 PHE A C 1
ATOM 683 O O . PHE A 1 91 ? -2.389 -3.523 15.413 1.00 96.62 91 PHE A O 1
ATOM 690 N N . GLY A 1 92 ? -3.015 -4.007 17.506 1.00 93.75 92 GLY A N 1
ATOM 691 C CA . GLY A 1 92 ? -1.906 -4.931 17.747 1.00 93.75 92 GLY A CA 1
ATOM 692 C C . GLY A 1 92 ? -0.551 -4.221 17.660 1.00 93.75 92 GLY A C 1
ATOM 693 O O . GLY A 1 92 ? -0.246 -3.365 18.482 1.00 93.75 92 GLY A O 1
ATOM 694 N N . LYS A 1 93 ? 0.268 -4.587 16.665 1.00 91.69 93 LYS A N 1
ATOM 695 C CA . LYS A 1 93 ? 1.575 -3.953 16.389 1.00 91.69 93 LYS A CA 1
ATOM 696 C C . LYS A 1 93 ? 1.502 -2.832 15.344 1.00 91.69 93 LYS A C 1
ATOM 698 O O . LYS A 1 93 ? 2.537 -2.286 14.973 1.00 91.69 93 LYS A O 1
ATOM 703 N N . ILE A 1 94 ? 0.312 -2.543 14.824 1.00 94.62 94 ILE A N 1
ATOM 704 C CA . ILE A 1 94 ? 0.104 -1.544 13.780 1.00 94.62 94 ILE A CA 1
ATOM 705 C C . ILE A 1 94 ? -0.196 -0.204 14.442 1.00 94.62 94 ILE A C 1
ATOM 707 O O . ILE A 1 94 ? -1.156 -0.089 15.205 1.00 94.62 94 ILE A O 1
ATOM 711 N N . THR A 1 95 ? 0.606 0.796 14.083 1.00 96.75 95 THR A N 1
ATOM 712 C CA . THR A 1 95 ? 0.334 2.213 14.328 1.00 96.75 95 THR A CA 1
ATOM 713 C C . THR A 1 95 ? 0.275 2.898 12.971 1.00 96.75 95 THR A C 1
ATOM 715 O O . THR A 1 95 ? 1.295 2.968 12.283 1.00 96.75 95 THR A O 1
ATOM 718 N N . GLY A 1 96 ? -0.910 3.344 12.557 1.00 97.38 96 GLY A N 1
ATOM 719 C CA . GLY A 1 96 ? -1.130 3.915 11.227 1.00 97.38 96 GLY A CA 1
ATOM 720 C C . GLY A 1 96 ? -1.733 5.305 11.268 1.00 97.38 96 GLY A C 1
ATOM 721 O O . GLY A 1 96 ? -2.582 5.592 12.102 1.00 97.38 96 GLY A O 1
ATOM 722 N N . THR A 1 97 ? -1.312 6.165 10.350 1.00 98.19 97 THR A N 1
ATOM 723 C CA . THR A 1 97 ? -1.833 7.525 10.202 1.00 98.19 97 THR A CA 1
ATOM 724 C C . THR A 1 97 ? -2.969 7.528 9.193 1.00 98.19 97 THR A C 1
ATOM 726 O O . THR A 1 97 ? -2.821 6.987 8.096 1.00 98.19 97 THR A O 1
ATOM 729 N N . ARG A 1 98 ? -4.099 8.136 9.544 1.00 98.25 98 ARG A N 1
ATOM 730 C CA . ARG A 1 98 ? -5.244 8.295 8.653 1.00 98.25 98 ARG A CA 1
ATOM 731 C C . ARG A 1 98 ? -4.842 9.113 7.429 1.00 98.25 98 ARG A C 1
ATOM 733 O O . ARG A 1 98 ? -4.102 10.089 7.534 1.00 98.25 98 ARG A O 1
ATOM 740 N N . VAL A 1 99 ? -5.338 8.706 6.272 1.00 98.00 99 VAL A N 1
ATOM 741 C CA . VAL A 1 99 ? -5.163 9.405 4.997 1.00 98.00 99 VAL A CA 1
ATOM 742 C C . VAL A 1 99 ? -6.520 9.671 4.353 1.00 98.00 99 VAL A C 1
ATOM 744 O O . VAL A 1 99 ? -7.544 9.152 4.805 1.00 98.00 99 VAL A O 1
ATOM 747 N N . ASP A 1 100 ? -6.522 10.500 3.311 1.00 95.94 100 ASP A N 1
ATOM 748 C CA . ASP A 1 100 ? -7.722 10.792 2.529 1.00 95.94 100 ASP A CA 1
ATOM 749 C C . ASP A 1 100 ? -8.332 9.514 1.930 1.00 95.94 100 ASP A C 1
ATOM 751 O O . ASP A 1 100 ? -7.618 8.565 1.590 1.00 95.94 100 ASP A O 1
ATOM 755 N N . ALA A 1 101 ? -9.656 9.495 1.774 1.00 89.50 101 ALA A N 1
ATOM 756 C CA . ALA A 1 101 ? -10.379 8.347 1.234 1.00 89.50 101 ALA A CA 1
ATOM 757 C C . ALA A 1 101 ? -9.915 7.964 -0.185 1.00 89.50 101 ALA A C 1
ATOM 759 O O . ALA A 1 101 ? -9.901 6.781 -0.528 1.00 89.50 101 ALA A O 1
ATOM 760 N N . ASN A 1 102 ? -9.471 8.936 -0.989 1.00 94.81 102 ASN A N 1
ATOM 761 C CA . ASN A 1 102 ? -9.003 8.701 -2.355 1.00 94.81 102 ASN A CA 1
ATOM 762 C C . ASN A 1 102 ? -7.571 8.152 -2.418 1.00 94.81 102 ASN A C 1
ATOM 764 O O . ASN A 1 102 ? -7.150 7.648 -3.463 1.00 94.81 102 ASN A O 1
ATOM 768 N N . TYR A 1 103 ? -6.822 8.187 -1.310 1.00 96.25 103 TYR A N 1
ATOM 769 C CA . TYR A 1 103 ? -5.412 7.796 -1.280 1.00 96.25 103 TYR A CA 1
ATOM 770 C C . TYR A 1 103 ? -5.190 6.352 -1.756 1.00 96.25 103 TYR A C 1
ATOM 772 O O . TYR A 1 103 ? -4.248 6.064 -2.499 1.00 96.25 103 TYR A O 1
ATOM 780 N N . LEU A 1 104 ? -6.085 5.435 -1.368 1.00 95.00 104 LEU A N 1
ATOM 781 C CA . LEU A 1 104 ? -6.021 4.038 -1.800 1.00 95.00 104 LEU A CA 1
ATOM 782 C C . LEU A 1 104 ? -6.208 3.915 -3.319 1.00 95.00 104 LEU A C 1
ATOM 784 O O . LEU A 1 104 ? -5.396 3.268 -3.982 1.00 95.00 104 LEU A O 1
ATOM 788 N N . SER A 1 105 ? -7.234 4.560 -3.884 1.00 95.31 105 SER A N 1
ATOM 789 C CA . SER A 1 105 ? -7.485 4.533 -5.331 1.00 95.31 105 SER A CA 1
ATOM 790 C C . SER A 1 105 ? -6.363 5.189 -6.138 1.00 95.31 105 SER A C 1
ATOM 792 O O . SER A 1 105 ? -5.976 4.669 -7.186 1.00 95.31 105 SER A O 1
ATOM 794 N N . GLU A 1 106 ? -5.781 6.283 -5.639 1.00 95.81 106 GLU A N 1
ATOM 795 C CA . GLU A 1 106 ? -4.640 6.951 -6.271 1.00 95.81 106 GLU A CA 1
ATOM 796 C C . GLU A 1 106 ? -3.395 6.056 -6.282 1.00 95.81 106 GLU A C 1
ATOM 798 O O . GLU A 1 106 ? -2.708 5.952 -7.307 1.00 95.81 106 GLU A O 1
ATOM 803 N N . ARG A 1 107 ? -3.107 5.348 -5.177 1.00 94.38 107 ARG A N 1
ATOM 804 C CA . ARG A 1 107 ? -1.989 4.392 -5.143 1.00 94.38 107 ARG A CA 1
ATOM 805 C C . ARG A 1 107 ? -2.217 3.189 -6.038 1.00 94.38 107 ARG A C 1
ATOM 807 O O . ARG A 1 107 ? -1.276 2.810 -6.732 1.00 94.38 107 ARG A O 1
ATOM 814 N N . ILE A 1 108 ? -3.425 2.627 -6.079 1.00 93.88 108 ILE A N 1
ATOM 815 C CA . ILE A 1 108 ? -3.757 1.536 -7.008 1.00 93.88 108 ILE A CA 1
ATOM 816 C C . ILE A 1 108 ? -3.526 1.993 -8.454 1.00 93.88 108 ILE A C 1
ATOM 818 O O . ILE A 1 108 ? -2.762 1.354 -9.175 1.00 93.88 108 ILE A O 1
ATOM 822 N N . THR A 1 109 ? -4.069 3.153 -8.832 1.00 95.25 109 THR A N 1
ATOM 823 C CA . THR A 1 109 ? -3.895 3.737 -10.174 1.00 95.25 109 THR A CA 1
ATOM 824 C C . THR A 1 109 ? -2.417 3.948 -10.512 1.00 95.25 109 THR A C 1
ATOM 826 O O . THR A 1 109 ? -1.957 3.606 -11.600 1.00 95.25 109 THR A O 1
ATOM 829 N N . THR A 1 110 ? -1.632 4.470 -9.564 1.00 94.19 110 THR A N 1
ATOM 830 C CA . THR A 1 110 ? -0.186 4.665 -9.753 1.00 94.19 110 THR A CA 1
ATOM 831 C C . THR A 1 110 ? 0.537 3.336 -9.976 1.00 94.19 110 THR A C 1
ATOM 833 O O . THR A 1 110 ? 1.384 3.235 -10.859 1.00 94.19 110 THR A O 1
ATOM 836 N N . ILE A 1 111 ? 0.203 2.299 -9.203 1.00 92.38 111 ILE A N 1
ATOM 837 C CA . ILE A 1 111 ? 0.799 0.963 -9.344 1.00 92.38 111 ILE A CA 1
ATOM 838 C C . ILE A 1 111 ? 0.465 0.363 -10.713 1.00 92.38 111 ILE A C 1
ATOM 840 O O . ILE A 1 111 ? 1.342 -0.209 -11.360 1.00 92.38 111 ILE A O 1
ATOM 844 N N . GLU A 1 112 ? -0.779 0.487 -11.166 1.00 93.38 112 GLU A N 1
ATOM 845 C CA . GLU A 1 112 ? -1.215 -0.006 -12.476 1.00 93.38 112 GLU A CA 1
ATOM 846 C C . GLU A 1 112 ? -0.508 0.720 -13.624 1.00 93.38 112 GLU A C 1
ATOM 848 O O . GLU A 1 112 ? 0.026 0.072 -14.528 1.00 93.38 112 GLU A O 1
ATOM 853 N N . ASN A 1 113 ? -0.405 2.047 -13.545 1.00 94.56 113 ASN A N 1
ATOM 854 C CA . ASN A 1 113 ? 0.340 2.843 -14.518 1.00 94.56 113 ASN A CA 1
ATOM 855 C C . ASN A 1 113 ? 1.826 2.467 -14.542 1.00 94.56 113 ASN A C 1
ATOM 857 O O . ASN A 1 113 ? 2.386 2.243 -15.615 1.00 94.56 113 ASN A O 1
ATOM 861 N N . ASN A 1 114 ? 2.457 2.311 -13.376 1.00 94.62 114 ASN A N 1
ATOM 862 C CA . ASN A 1 114 ? 3.856 1.897 -13.289 1.00 94.62 114 ASN A CA 1
ATOM 863 C C . ASN A 1 114 ? 4.077 0.505 -13.890 1.00 94.62 114 ASN A C 1
ATOM 865 O O . ASN A 1 114 ? 5.071 0.301 -14.581 1.00 94.62 114 ASN A O 1
ATOM 869 N N . LYS A 1 115 ? 3.153 -0.445 -13.684 1.00 93.31 115 LYS A N 1
ATOM 870 C CA . LYS A 1 115 ? 3.215 -1.771 -14.324 1.00 93.31 115 LYS A CA 1
ATOM 871 C C . LYS A 1 115 ? 3.165 -1.668 -15.845 1.00 93.31 115 LYS A C 1
ATOM 873 O O . LYS A 1 115 ? 3.937 -2.348 -16.516 1.00 93.31 115 LYS A O 1
ATOM 878 N N . LYS A 1 116 ? 2.289 -0.815 -16.384 1.00 94.88 116 LYS A N 1
ATOM 879 C CA . LYS A 1 116 ? 2.186 -0.584 -17.829 1.00 94.88 116 LYS A CA 1
ATOM 880 C C . LYS A 1 116 ? 3.483 -0.001 -18.395 1.00 94.88 116 LYS A C 1
ATOM 882 O O . LYS A 1 116 ? 4.035 -0.570 -19.330 1.00 94.88 116 LYS A O 1
ATOM 887 N N . ILE A 1 117 ? 4.004 1.061 -17.778 1.00 95.38 117 ILE A N 1
ATOM 888 C CA . ILE A 1 117 ? 5.278 1.682 -18.176 1.00 95.38 117 ILE A CA 1
ATOM 889 C C . ILE A 1 117 ? 6.417 0.659 -18.101 1.00 95.38 117 ILE A C 1
ATOM 891 O O . ILE A 1 117 ? 7.227 0.559 -19.016 1.00 95.38 117 ILE A O 1
ATOM 895 N N . CYS A 1 118 ? 6.462 -0.141 -17.035 1.00 95.75 118 CYS A N 1
ATOM 896 C CA . CYS A 1 118 ? 7.476 -1.176 -16.860 1.00 95.75 118 CYS A CA 1
ATOM 897 C C . CYS A 1 118 ? 7.456 -2.205 -18.001 1.00 95.75 118 CYS A C 1
ATOM 899 O O . CYS A 1 118 ? 8.506 -2.558 -18.531 1.00 95.75 118 CYS A O 1
ATOM 901 N N . ALA A 1 119 ? 6.266 -2.647 -18.419 1.00 95.88 119 ALA A N 1
ATOM 902 C CA . ALA A 1 119 ? 6.112 -3.572 -19.539 1.00 95.88 119 ALA A CA 1
ATOM 903 C C . ALA A 1 119 ? 6.536 -2.949 -20.881 1.00 95.88 119 ALA A C 1
ATOM 905 O O . ALA A 1 119 ? 7.188 -3.613 -21.685 1.00 95.88 119 ALA A O 1
ATOM 906 N N . GLU A 1 120 ? 6.208 -1.676 -21.115 1.00 96.12 120 GLU A N 1
ATOM 907 C CA . GLU A 1 120 ? 6.623 -0.942 -22.319 1.00 96.12 120 GLU A CA 1
ATOM 908 C C . GLU A 1 120 ? 8.151 -0.796 -22.392 1.00 96.12 120 GLU A C 1
ATOM 910 O O . GLU A 1 120 ? 8.751 -1.085 -23.429 1.00 96.12 120 GLU A O 1
ATOM 915 N N . LEU A 1 121 ? 8.790 -0.428 -21.278 1.00 96.06 121 LEU A N 1
ATOM 916 C CA . LEU A 1 121 ? 10.248 -0.335 -21.177 1.00 96.06 121 LEU A CA 1
ATOM 917 C C . LEU A 1 121 ? 10.929 -1.700 -21.340 1.00 96.06 121 LEU A C 1
ATOM 919 O O . LEU A 1 121 ? 11.959 -1.788 -22.004 1.00 96.06 121 LEU A O 1
ATOM 923 N N . GLN A 1 122 ? 10.356 -2.772 -20.780 1.00 96.38 122 GLN A N 1
ATOM 924 C CA . GLN A 1 122 ? 10.885 -4.126 -20.966 1.00 96.38 122 GLN A CA 1
ATOM 925 C C . GLN A 1 122 ? 10.832 -4.539 -22.441 1.00 96.38 122 GLN A C 1
ATOM 927 O O . GLN A 1 122 ? 11.821 -5.036 -22.970 1.00 96.38 122 GLN A O 1
ATOM 932 N N . ALA A 1 123 ? 9.719 -4.279 -23.132 1.00 95.62 123 ALA A N 1
ATOM 933 C CA . ALA A 1 123 ? 9.596 -4.579 -24.557 1.00 95.62 123 ALA A CA 1
ATOM 934 C C . ALA A 1 123 ? 10.580 -3.761 -25.416 1.00 95.62 123 ALA A C 1
ATOM 936 O O . ALA A 1 123 ? 11.120 -4.269 -26.403 1.00 95.62 123 ALA A O 1
ATOM 937 N N . GLU A 1 124 ? 10.835 -2.501 -25.047 1.00 94.69 124 GLU A N 1
ATOM 938 C CA . GLU A 1 124 ? 11.855 -1.673 -25.696 1.00 94.69 124 GLU A CA 1
ATOM 939 C C . GLU A 1 124 ? 13.260 -2.261 -25.496 1.00 94.69 124 GLU A C 1
ATOM 941 O O . GLU A 1 124 ? 14.018 -2.381 -26.464 1.00 94.69 124 GLU A O 1
ATOM 946 N N . VAL A 1 125 ? 13.586 -2.689 -24.273 1.00 95.19 125 VAL A N 1
ATOM 947 C CA . VAL A 1 125 ? 14.840 -3.382 -23.954 1.00 95.19 125 VAL A CA 1
ATOM 948 C C . VAL A 1 125 ? 14.994 -4.660 -24.764 1.00 95.19 125 VAL A C 1
ATOM 950 O O . VAL A 1 125 ? 16.005 -4.802 -25.447 1.00 95.19 125 VAL A O 1
ATOM 953 N N . ASP A 1 126 ? 13.996 -5.542 -24.775 1.00 93.88 126 ASP A N 1
ATOM 954 C CA . ASP A 1 126 ? 14.060 -6.832 -25.475 1.00 93.88 126 ASP A CA 1
ATOM 955 C C . ASP A 1 126 ? 14.316 -6.665 -26.984 1.00 93.88 126 ASP A C 1
ATOM 957 O O . ASP A 1 126 ? 14.971 -7.497 -27.627 1.00 93.88 126 ASP A O 1
ATOM 961 N N . LYS A 1 127 ? 13.801 -5.572 -27.564 1.00 92.50 127 LYS A N 1
ATOM 962 C CA . LYS A 1 127 ? 14.041 -5.192 -28.958 1.00 92.50 127 LYS A CA 1
ATOM 963 C C . LYS A 1 127 ? 15.453 -4.638 -29.148 1.00 92.50 127 LYS A C 1
ATOM 965 O O . LYS A 1 127 ? 16.181 -5.108 -30.022 1.00 92.50 127 LYS A O 1
ATOM 970 N N . ASN A 1 128 ? 15.829 -3.643 -28.349 1.00 92.31 128 ASN A N 1
ATOM 971 C CA . ASN A 1 128 ? 17.077 -2.902 -28.511 1.00 92.31 128 ASN A CA 1
ATOM 972 C C . ASN A 1 128 ? 18.303 -3.736 -28.141 1.00 92.31 128 ASN A C 1
ATOM 974 O O . ASN A 1 128 ? 19.350 -3.585 -28.769 1.00 92.31 128 ASN A O 1
ATOM 978 N N . GLU A 1 129 ? 18.185 -4.650 -27.178 1.00 90.31 129 GLU A N 1
ATOM 979 C CA . GLU A 1 129 ? 19.279 -5.520 -26.756 1.00 90.31 129 GLU A CA 1
ATOM 980 C C . GLU A 1 129 ? 19.845 -6.283 -27.967 1.00 90.31 129 GLU A C 1
ATOM 982 O O . GLU A 1 129 ? 21.054 -6.340 -28.183 1.00 90.31 129 GLU A O 1
ATOM 987 N N . LYS A 1 130 ? 18.999 -6.798 -28.855 1.00 85.81 130 LYS A N 1
ATOM 988 C CA . LYS A 1 130 ? 19.469 -7.619 -29.982 1.00 85.81 130 LYS A CA 1
ATOM 989 C C . LYS A 1 130 ? 20.074 -6.810 -31.127 1.00 85.81 130 LYS A C 1
ATOM 991 O O . LYS A 1 130 ? 20.841 -7.361 -31.911 1.00 85.81 130 LYS A O 1
ATOM 996 N N . THR A 1 131 ? 19.720 -5.533 -31.252 1.00 89.12 131 THR A N 1
ATOM 997 C CA . THR A 1 131 ? 19.988 -4.751 -32.471 1.00 89.12 131 THR A CA 1
ATOM 998 C C . THR A 1 131 ? 20.892 -3.545 -32.252 1.00 89.12 131 THR A C 1
ATOM 1000 O O . THR A 1 131 ? 21.452 -3.027 -33.215 1.00 89.12 131 THR A O 1
ATOM 1003 N N . MET A 1 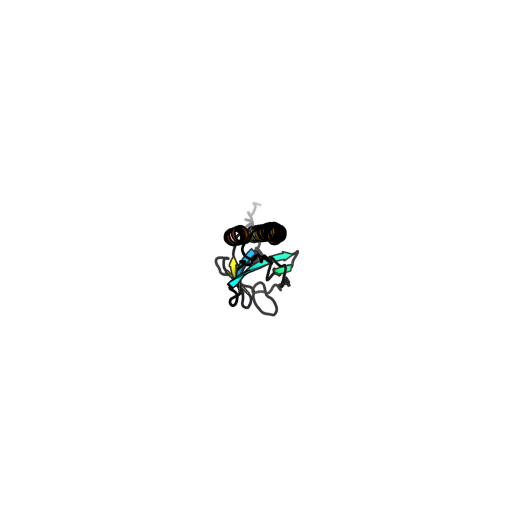132 ? 21.020 -3.060 -31.017 1.00 92.94 132 MET A N 1
ATOM 1004 C CA . MET A 1 132 ? 21.707 -1.807 -30.725 1.00 92.94 132 MET A CA 1
ATOM 1005 C C . MET A 1 132 ? 23.224 -2.015 -30.551 1.00 92.94 132 MET A C 1
ATOM 1007 O O . MET A 1 132 ? 23.643 -2.887 -29.779 1.00 92.94 132 MET A O 1
ATOM 1011 N N . PRO A 1 133 ? 24.071 -1.207 -31.219 1.00 93.75 133 PRO A N 1
ATOM 1012 C CA . PRO A 1 133 ? 25.514 -1.207 -30.994 1.00 93.75 133 PRO A CA 1
ATOM 1013 C C . PRO A 1 133 ? 25.878 -0.866 -29.543 1.00 93.75 133 PRO A C 1
ATOM 1015 O O . PRO A 1 133 ? 25.158 -0.137 -28.862 1.00 93.75 133 PRO A O 1
ATOM 1018 N N . LYS A 1 134 ? 27.034 -1.354 -29.079 1.00 91.75 134 LYS A N 1
ATOM 1019 C CA . LYS A 1 134 ? 27.505 -1.241 -27.685 1.00 91.75 134 LYS A CA 1
ATOM 1020 C C . LYS A 1 134 ? 27.412 0.170 -27.092 1.00 91.75 134 LYS A C 1
ATOM 1022 O O . LYS A 1 134 ? 26.906 0.324 -25.984 1.00 91.75 134 LYS A O 1
ATOM 1027 N N . GLU A 1 135 ? 27.923 1.179 -27.791 1.00 91.38 135 GLU A N 1
ATOM 1028 C CA . GLU A 1 135 ? 27.977 2.553 -27.271 1.00 91.38 135 GLU A CA 1
ATOM 1029 C C . GLU A 1 135 ? 26.570 3.130 -27.084 1.00 91.38 135 GLU A C 1
ATOM 1031 O O . GLU A 1 135 ? 26.229 3.593 -25.997 1.00 91.38 135 GLU A O 1
ATOM 1036 N N . GLN A 1 136 ? 25.714 2.971 -28.097 1.00 94.19 136 GLN A N 1
ATOM 1037 C CA . GLN A 1 136 ? 24.312 3.393 -28.046 1.00 94.19 136 GLN A CA 1
ATOM 1038 C C . GLN A 1 136 ? 23.530 2.651 -26.954 1.00 94.19 136 GLN A C 1
ATOM 1040 O O . GLN A 1 136 ? 22.727 3.257 -26.250 1.00 94.19 136 GLN A O 1
ATOM 1045 N N . TRP A 1 137 ? 23.805 1.358 -26.764 1.00 94.69 137 TRP A N 1
ATOM 1046 C CA . TRP A 1 137 ? 23.187 0.539 -25.722 1.00 94.69 137 TRP A CA 1
ATOM 1047 C C . TRP A 1 137 ? 23.531 1.025 -24.310 1.00 94.69 137 TRP A C 1
ATOM 1049 O O . TRP A 1 137 ? 22.666 1.126 -23.439 1.00 94.69 137 TRP A O 1
ATOM 1059 N N . ASN A 1 138 ? 24.798 1.366 -24.082 1.00 93.50 138 ASN A N 1
ATOM 1060 C CA . ASN A 1 138 ? 25.258 1.871 -22.795 1.00 93.50 138 ASN A CA 1
ATOM 1061 C C . ASN A 1 138 ? 24.654 3.245 -22.466 1.00 93.50 138 ASN A C 1
ATOM 1063 O O . ASN A 1 138 ? 24.304 3.493 -21.311 1.00 93.50 138 ASN A O 1
ATOM 1067 N N . ASP A 1 139 ? 24.483 4.119 -23.459 1.00 93.81 139 ASP A N 1
ATOM 1068 C CA . ASP A 1 139 ? 23.807 5.404 -23.261 1.00 93.81 139 ASP A CA 1
ATOM 1069 C C . ASP A 1 139 ? 22.294 5.246 -23.073 1.00 93.81 139 ASP A C 1
ATOM 1071 O O . ASP A 1 139 ? 21.718 5.874 -22.180 1.00 93.81 139 ASP A O 1
ATOM 1075 N N . TYR A 1 140 ? 21.661 4.334 -23.815 1.00 94.38 140 TYR A N 1
ATOM 1076 C CA . TYR A 1 140 ? 20.265 3.959 -23.602 1.00 94.38 140 TYR A CA 1
ATOM 1077 C C . TYR A 1 140 ? 20.024 3.463 -22.169 1.00 94.38 140 TYR A C 1
ATOM 1079 O O . TYR A 1 140 ? 19.124 3.962 -21.499 1.00 94.38 140 TYR A O 1
ATOM 1087 N N . ASN A 1 141 ? 20.869 2.573 -21.638 1.00 93.00 141 ASN A N 1
ATOM 1088 C CA . ASN A 1 141 ? 20.722 2.058 -20.271 1.00 93.00 141 ASN A CA 1
ATOM 1089 C C . ASN A 1 141 ? 20.879 3.130 -19.181 1.00 93.00 141 ASN A C 1
ATOM 1091 O O . ASN A 1 141 ? 20.276 3.011 -18.112 1.00 93.00 141 ASN A O 1
ATOM 1095 N N . LYS A 1 142 ? 21.657 4.196 -19.420 1.00 92.06 142 LYS A N 1
ATOM 1096 C CA . LYS A 1 142 ? 21.715 5.344 -18.494 1.00 92.06 142 LYS A CA 1
ATOM 1097 C C . LYS A 1 142 ? 20.379 6.087 -18.457 1.00 92.06 142 LYS A C 1
ATOM 1099 O O . LYS A 1 142 ? 19.913 6.426 -17.373 1.00 92.06 142 LYS A O 1
ATOM 1104 N N . LEU A 1 143 ? 19.761 6.306 -19.619 1.00 92.56 143 LEU A N 1
ATOM 1105 C CA . LEU A 1 143 ? 18.447 6.948 -19.737 1.00 92.56 143 LEU A CA 1
ATOM 1106 C C . LEU A 1 143 ? 17.314 6.047 -19.240 1.00 92.56 143 LEU A C 1
ATOM 1108 O O . LEU A 1 143 ? 16.345 6.530 -18.668 1.00 92.56 143 LEU A O 1
ATOM 1112 N N . LEU A 1 144 ? 17.427 4.735 -19.429 1.00 93.31 144 LEU A N 1
ATOM 1113 C CA . LEU A 1 144 ? 16.444 3.772 -18.953 1.00 93.31 144 LEU A CA 1
ATOM 1114 C C . LEU A 1 144 ? 16.283 3.872 -17.433 1.00 93.31 144 LEU A C 1
ATOM 1116 O O . LEU A 1 144 ? 15.163 3.969 -16.948 1.00 93.31 144 LEU A O 1
ATOM 1120 N N . LYS A 1 145 ? 17.391 3.973 -16.686 1.00 87.19 145 LYS A N 1
ATOM 1121 C CA . LYS A 1 145 ? 17.365 4.128 -15.221 1.00 87.19 145 LYS A CA 1
ATOM 1122 C C . LYS A 1 145 ? 16.562 5.333 -14.737 1.00 87.19 145 LYS A C 1
ATOM 1124 O O . LYS A 1 145 ? 16.001 5.262 -13.653 1.00 87.19 145 LYS A O 1
ATOM 1129 N N . THR A 1 146 ? 16.514 6.426 -15.500 1.00 90.06 146 THR A N 1
ATOM 1130 C CA . THR A 1 146 ? 15.745 7.620 -15.114 1.00 90.06 146 THR A CA 1
ATOM 1131 C C . THR A 1 146 ? 14.268 7.519 -15.485 1.00 90.06 146 THR A C 1
ATOM 1133 O O . THR A 1 146 ? 13.451 8.244 -14.925 1.00 90.06 146 THR A O 1
ATOM 1136 N N . LYS A 1 147 ? 13.918 6.627 -16.418 1.00 91.44 147 LYS A N 1
ATOM 1137 C CA . LYS A 1 147 ? 12.541 6.372 -16.859 1.00 91.44 147 LYS A CA 1
ATOM 1138 C C . LYS A 1 147 ? 11.868 5.236 -16.091 1.00 91.44 147 LYS A C 1
ATOM 1140 O O . LYS A 1 147 ? 10.643 5.208 -16.032 1.00 91.44 147 LYS A O 1
ATOM 1145 N N . THR A 1 148 ? 12.644 4.300 -15.545 1.00 92.75 148 THR A N 1
ATOM 1146 C CA . THR A 1 148 ? 12.141 3.135 -14.811 1.00 92.75 148 THR A CA 1
ATOM 1147 C C . THR A 1 148 ? 11.432 3.574 -13.526 1.00 92.75 148 THR A C 1
ATOM 1149 O O . THR A 1 148 ? 12.092 4.109 -12.635 1.00 92.75 148 THR A O 1
ATOM 1152 N N . PRO A 1 149 ? 10.113 3.340 -13.390 1.00 92.12 149 PRO A N 1
ATOM 1153 C CA . PRO A 1 149 ? 9.390 3.675 -12.168 1.00 92.12 149 PRO A CA 1
ATOM 1154 C C . PRO A 1 149 ? 9.834 2.818 -10.977 1.00 92.12 149 PRO A C 1
ATOM 1156 O O . PRO A 1 149 ? 10.289 1.683 -11.146 1.00 92.12 149 PRO A O 1
ATOM 1159 N N . ASP A 1 150 ? 9.602 3.315 -9.762 1.00 83.50 150 ASP A N 1
ATOM 1160 C CA . ASP A 1 150 ? 9.844 2.548 -8.539 1.00 83.50 150 ASP A CA 1
ATOM 1161 C C . ASP A 1 150 ? 9.108 1.199 -8.557 1.00 83.50 150 ASP A C 1
ATOM 1163 O O . ASP A 1 150 ? 7.929 1.103 -8.913 1.00 83.50 150 ASP A O 1
ATOM 1167 N N . GLY A 1 151 ? 9.818 0.144 -8.149 1.00 79.94 151 GLY A N 1
ATOM 1168 C CA . GLY A 1 151 ? 9.303 -1.228 -8.131 1.00 79.94 151 GLY A CA 1
ATOM 1169 C C . GLY A 1 151 ? 9.312 -1.940 -9.489 1.00 79.94 151 GLY A C 1
ATOM 1170 O O . GLY A 1 151 ? 8.949 -3.114 -9.546 1.00 79.94 151 GLY A O 1
ATOM 1171 N N . CYS A 1 152 ? 9.746 -1.280 -10.567 1.00 91.38 152 CYS A N 1
ATOM 1172 C CA . CYS A 1 152 ? 9.982 -1.925 -11.854 1.00 91.38 152 CYS A CA 1
ATOM 1173 C C . CYS A 1 152 ? 11.386 -2.549 -11.910 1.00 91.38 152 CYS A C 1
ATOM 1175 O O . CYS A 1 152 ? 12.387 -1.897 -11.608 1.00 91.38 152 CYS A O 1
ATOM 1177 N N . HIS A 1 153 ? 11.467 -3.815 -12.324 1.00 89.56 153 HIS A N 1
ATOM 1178 C CA . HIS A 1 153 ? 12.729 -4.522 -12.531 1.00 89.56 153 HIS A CA 1
ATOM 1179 C C . HIS A 1 153 ? 12.856 -4.927 -14.000 1.00 89.56 153 HIS A C 1
ATOM 1181 O O . HIS A 1 153 ? 12.191 -5.863 -14.438 1.00 89.56 153 HIS A O 1
ATOM 1187 N N . ILE A 1 154 ? 13.698 -4.206 -14.744 1.00 92.56 154 ILE A N 1
ATOM 1188 C CA . ILE A 1 154 ? 13.947 -4.469 -16.163 1.00 92.56 154 ILE A CA 1
ATOM 1189 C C . ILE A 1 154 ? 15.070 -5.500 -16.315 1.00 92.56 154 ILE A C 1
ATOM 1191 O O . ILE A 1 154 ? 16.192 -5.289 -15.847 1.00 92.56 154 ILE A O 1
ATOM 1195 N N . ILE A 1 155 ? 14.771 -6.611 -16.981 1.00 91.00 155 ILE A N 1
ATOM 1196 C CA . ILE A 1 155 ? 15.694 -7.720 -17.242 1.00 91.00 155 ILE A CA 1
ATOM 1197 C C . ILE A 1 155 ? 16.482 -7.429 -18.524 1.00 91.00 155 ILE A C 1
ATOM 1199 O O . ILE A 1 155 ? 15.946 -6.843 -19.458 1.00 91.00 155 ILE A O 1
ATOM 1203 N N . GLY A 1 156 ? 17.758 -7.822 -18.573 1.00 86.69 156 GLY A N 1
ATOM 1204 C CA . GLY A 1 156 ? 18.605 -7.665 -19.767 1.00 86.69 156 GLY A CA 1
ATOM 1205 C C . GLY A 1 156 ? 19.233 -6.276 -19.932 1.00 86.69 156 GLY A C 1
ATOM 1206 O O . GLY A 1 156 ? 20.150 -6.114 -20.727 1.00 86.69 156 GLY A O 1
ATOM 1207 N N . ALA A 1 157 ? 18.848 -5.285 -19.122 1.00 88.12 157 ALA A N 1
ATOM 1208 C CA . ALA A 1 157 ? 19.350 -3.903 -19.160 1.00 88.12 157 ALA A CA 1
ATOM 1209 C C . ALA A 1 157 ? 20.760 -3.698 -18.542 1.00 88.12 157 ALA A C 1
ATOM 1211 O O . ALA A 1 157 ? 21.005 -2.763 -17.773 1.00 88.12 157 ALA A O 1
ATOM 1212 N N . GLY A 1 158 ? 21.707 -4.592 -18.839 1.00 87.19 158 GLY A N 1
ATOM 1213 C CA . GLY A 1 158 ? 23.091 -4.524 -18.354 1.00 87.19 158 GLY A CA 1
ATOM 1214 C C . GLY A 1 158 ? 24.018 -3.741 -19.287 1.00 87.19 158 GLY A C 1
ATOM 1215 O O . GLY A 1 158 ? 23.893 -3.826 -20.504 1.00 87.19 158 GLY A O 1
ATOM 1216 N N . MET A 1 159 ? 24.994 -3.010 -18.740 1.00 88.56 159 MET A N 1
ATOM 1217 C CA . MET A 1 159 ? 26.053 -2.378 -19.547 1.00 88.56 159 MET A CA 1
ATOM 1218 C C . MET A 1 159 ? 26.883 -3.438 -20.290 1.00 88.56 159 MET A C 1
ATOM 1220 O O . MET A 1 159 ? 27.170 -4.501 -19.742 1.00 88.56 159 MET A O 1
ATOM 1224 N N . ARG A 1 160 ? 27.304 -3.129 -21.520 1.00 88.62 160 ARG A N 1
ATOM 1225 C CA . ARG A 1 160 ? 28.188 -3.969 -22.344 1.00 88.62 160 ARG A CA 1
ATOM 1226 C C . ARG A 1 160 ? 29.632 -3.499 -22.242 1.00 88.62 160 ARG A C 1
ATOM 1228 O O . ARG A 1 160 ? 29.893 -2.296 -22.358 1.00 88.62 160 ARG A O 1
ATOM 1235 N N . TRP A 1 161 ? 30.542 -4.455 -22.068 1.00 82.88 161 TRP A N 1
ATOM 1236 C CA . TRP A 1 161 ? 31.978 -4.233 -21.877 1.00 82.88 161 TRP A CA 1
ATOM 1237 C C . TRP A 1 161 ? 32.802 -4.406 -23.139 1.00 82.88 161 TRP A C 1
ATOM 1239 O O . TRP A 1 161 ? 32.290 -4.895 -24.169 1.00 82.88 161 TRP A O 1
#

Foldseek 3Di:
DDDDDDDDPPPPPPPPPPPQPQVLLFAWWWDADPPPRDIAIWGWDDDPPWIWIQRHPLVSPDIDTWDQDPVYTADPPFDWDAPPVSAWIDTDPDTTGGDDRCPSVVVNVVVVVLVVQLVVLLVVLVVCLVPPDQVRLQVVLVVSVVSRDPPRDHPNSDHDD

Secondary structure (DSSP, 8-state):
--------------------GGGGG-EEEEEE-TTT--EEEEEEEEETTEEEEEEETTTTEEEEEEEEETTEEEETTEEEEE-TTS-EEEETTEEEEEE-TTHHHHHHHHHHHHHHHHHHHHHHHHHHHHHS-HHHHHHHHHHHHHHS-TT---SS-PPP-

Sequence (161 aa):
MKIRLASTIALTLAISACSDNNESTIGIYKHNVALTGTEIISEVKKDGDTYIFVGDAIKNKNVIALSKTPDGLSYNNIPLKVSEDGNTLYFGKITGTRVDANYLSERITTIENNKKICAELQAEVDKNEKTMPKEQWNDYNKLLKTKTPDGCHIIGAGMRW

Radius of gyration: 27.75 Å; chains: 1; bounding box: 100×38×70 Å

pLDDT: mean 87.54, std 16.2, range [34.69, 98.25]